Protein AF-A0A950WQM4-F1 (afdb_monomer_lite)

Secondary structure (DSSP, 8-state):
----EEEEEEEEE---SSS--PEEEEEEEE-SSHHHHHHHHHHHHTTS-----

Radius of gyration: 13.38 Å; chains: 1; bounding box: 30×17×36 Å

Foldseek 3Di:
DLDWDWPDKDWDWDPDPDDDGDIDIDTDTDDPDPVSVVVVVVVCVVPDDDDDD

pLDDT: mean 75.21, std 16.23, range [47.22, 93.69]

Sequence (53 aa):
NSGGNIIEVSHQRLFAASSVQAAELEVMVEARDPAHAAEIVESLERTYSVRRV

Structure (mmCIF, N/CA/C/O backbone):
data_AF-A0A950WQM4-F1
#
_entry.id   AF-A0A950WQM4-F1
#
loop_
_atom_site.group_PDB
_atom_site.id
_atom_site.type_symbol
_atom_site.label_atom_id
_atom_site.label_alt_id
_atom_site.label_comp_id
_atom_site.label_asym_id
_atom_site.label_entity_id
_atom_site.label_seq_id
_atom_site.pdbx_PDB_ins_code
_atom_site.Cartn_x
_atom_site.Cartn_y
_atom_site.Cartn_z
_atom_site.occupancy
_atom_site.B_iso_or_equiv
_atom_site.auth_seq_id
_atom_site.auth_comp_id
_atom_site.auth_asym_id
_atom_site.auth_atom_id
_atom_site.pdbx_PDB_model_num
ATOM 1 N N . ASN A 1 1 ? 1.144 -9.377 -13.559 1.00 50.28 1 ASN A N 1
ATOM 2 C CA . ASN A 1 1 ? 1.354 -10.442 -12.554 1.00 50.28 1 ASN A CA 1
ATOM 3 C C . ASN A 1 1 ? 2.333 -9.863 -11.552 1.00 50.28 1 ASN A C 1
ATOM 5 O O . ASN A 1 1 ? 3.537 -10.006 -11.724 1.00 50.28 1 ASN A O 1
ATOM 9 N N . SER A 1 2 ? 1.807 -9.071 -10.623 1.00 48.53 2 SER A N 1
ATOM 10 C CA . SER A 1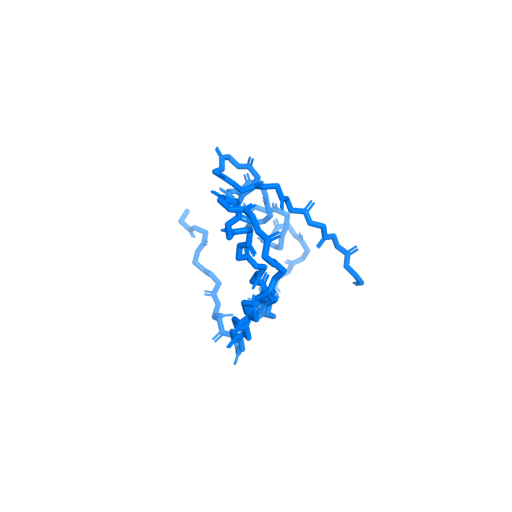 2 ? 2.566 -8.094 -9.830 1.00 48.53 2 SER A CA 1
ATOM 11 C C . SER A 1 2 ? 2.856 -8.679 -8.448 1.00 48.53 2 SER A C 1
ATOM 13 O O . SER A 1 2 ? 2.378 -8.197 -7.427 1.00 48.53 2 SER A O 1
ATOM 15 N N . GLY A 1 3 ? 3.518 -9.838 -8.442 1.00 57.00 3 GLY A N 1
ATOM 16 C CA . GLY A 1 3 ? 3.886 -10.542 -7.218 1.00 57.00 3 GLY A CA 1
ATOM 17 C C . GLY A 1 3 ? 5.170 -9.965 -6.626 1.00 57.00 3 GLY A C 1
ATOM 18 O O . GLY A 1 3 ? 6.232 -10.109 -7.236 1.00 57.00 3 GLY A O 1
ATOM 19 N N . GLY A 1 4 ? 5.065 -9.350 -5.446 1.00 57.88 4 GLY A N 1
ATOM 20 C CA . GLY A 1 4 ? 6.188 -8.941 -4.596 1.00 57.88 4 GLY A CA 1
ATOM 21 C C . GLY A 1 4 ? 6.370 -9.882 -3.403 1.00 57.88 4 GLY A C 1
ATOM 22 O O . GLY A 1 4 ? 5.412 -10.511 -2.952 1.00 57.88 4 GLY A O 1
ATOM 23 N N . ASN A 1 5 ? 7.599 -9.977 -2.891 1.00 69.31 5 ASN A N 1
ATOM 24 C CA . ASN A 1 5 ? 7.866 -10.724 -1.664 1.00 69.31 5 ASN A CA 1
ATOM 25 C C . ASN A 1 5 ? 7.455 -9.859 -0.467 1.00 69.31 5 ASN A C 1
ATOM 27 O O . ASN A 1 5 ? 7.916 -8.725 -0.319 1.00 69.31 5 ASN A O 1
ATOM 31 N N . ILE A 1 6 ? 6.582 -10.393 0.387 1.00 62.00 6 ILE A N 1
ATOM 32 C CA . ILE A 1 6 ? 6.243 -9.768 1.666 1.00 62.00 6 ILE A CA 1
ATOM 33 C C . ILE A 1 6 ? 7.378 -10.097 2.630 1.00 62.00 6 ILE A C 1
ATOM 35 O O . ILE A 1 6 ? 7.585 -11.268 2.948 1.00 62.00 6 ILE A O 1
ATOM 39 N N . ILE A 1 7 ? 8.121 -9.079 3.062 1.00 63.56 7 ILE A N 1
ATOM 40 C CA . ILE A 1 7 ? 9.249 -9.273 3.979 1.00 63.56 7 ILE A CA 1
ATOM 41 C C . ILE A 1 7 ? 8.774 -9.214 5.429 1.00 63.56 7 ILE A C 1
ATOM 43 O O . ILE A 1 7 ? 9.255 -9.979 6.261 1.00 63.56 7 ILE A O 1
ATOM 47 N N . GLU A 1 8 ? 7.789 -8.366 5.730 1.00 61.94 8 GLU A N 1
ATOM 48 C CA . GLU A 1 8 ? 7.272 -8.212 7.087 1.00 61.94 8 GLU A CA 1
ATOM 49 C C . GLU A 1 8 ? 5.820 -7.720 7.091 1.00 61.94 8 GLU A C 1
ATOM 51 O O . GLU A 1 8 ? 5.425 -6.905 6.252 1.00 61.94 8 GLU A O 1
ATOM 56 N N . VAL A 1 9 ? 5.031 -8.221 8.048 1.00 67.00 9 VAL A N 1
ATOM 57 C CA . VAL A 1 9 ? 3.652 -7.791 8.316 1.00 67.00 9 VAL A CA 1
ATOM 58 C C . VAL A 1 9 ? 3.493 -7.573 9.819 1.00 67.00 9 VAL A C 1
ATOM 60 O O . VAL A 1 9 ? 3.581 -8.526 10.593 1.00 67.00 9 VAL A O 1
ATOM 63 N N . SER A 1 10 ? 3.203 -6.340 10.226 1.00 69.19 10 SER A N 1
ATOM 64 C CA . SER A 1 10 ? 2.864 -5.968 11.602 1.00 69.19 10 SER A CA 1
ATOM 65 C C . SER A 1 10 ? 1.398 -5.536 11.662 1.00 69.19 10 SER A C 1
ATOM 67 O O . SER A 1 10 ? 0.972 -4.625 10.957 1.00 69.19 10 SER A O 1
ATOM 69 N N . HIS A 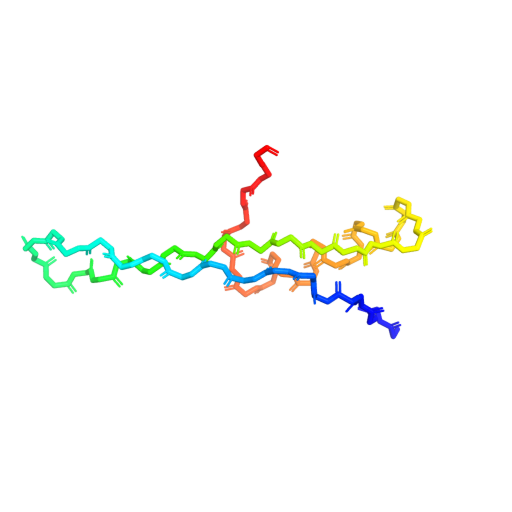1 11 ? 0.595 -6.215 12.483 1.00 64.12 11 HIS A N 1
ATOM 70 C CA . HIS A 1 11 ? -0.827 -5.915 12.665 1.00 64.12 11 HIS A CA 1
ATOM 71 C C . HIS A 1 11 ? -1.057 -5.379 14.078 1.00 64.12 11 HIS A C 1
ATOM 73 O O . HIS A 1 11 ? -0.929 -6.118 15.058 1.00 64.12 11 HIS A O 1
ATOM 79 N N . GLN A 1 12 ? -1.417 -4.101 14.186 1.00 59.09 12 GLN A N 1
ATOM 80 C CA . GLN A 1 12 ? -1.696 -3.443 15.459 1.00 59.09 12 GLN A CA 1
ATOM 81 C C . GLN A 1 12 ? -3.197 -3.142 15.569 1.00 59.09 12 GLN A C 1
ATOM 83 O O . GLN A 1 12 ? -3.801 -2.503 14.708 1.00 59.09 12 GLN A O 1
ATOM 88 N N . ARG A 1 13 ? -3.833 -3.618 16.648 1.00 56.47 13 ARG A N 1
ATOM 89 C CA . ARG A 1 13 ? -5.224 -3.276 16.987 1.00 56.47 13 ARG A CA 1
ATOM 90 C C . ARG A 1 13 ? -5.234 -2.181 18.046 1.00 56.47 13 ARG A C 1
ATOM 92 O O . ARG A 1 13 ? -4.829 -2.420 19.181 1.00 56.47 13 ARG A O 1
ATOM 99 N N . LEU A 1 14 ? -5.762 -1.010 17.700 1.00 48.12 14 LEU A N 1
ATOM 100 C CA . LEU A 1 14 ? -6.089 0.030 18.673 1.00 48.12 14 LEU A CA 1
ATOM 101 C C . LEU A 1 14 ? -7.359 -0.376 19.438 1.00 48.12 14 LEU A C 1
ATOM 103 O O . LEU A 1 14 ? -8.457 -0.415 18.887 1.00 48.12 14 LEU A O 1
ATOM 107 N N . PHE A 1 15 ? -7.217 -0.693 20.727 1.00 51.72 15 PHE A N 1
ATOM 108 C CA . PHE A 1 15 ? -8.338 -0.950 21.637 1.00 51.72 15 PHE A CA 1
ATOM 109 C C . PHE A 1 15 ? -8.837 0.366 22.251 1.00 51.72 15 PHE A C 1
ATOM 111 O O . PHE A 1 15 ? -8.770 0.564 23.461 1.00 51.72 15 PHE A O 1
ATOM 118 N N . ALA A 1 16 ? -9.312 1.297 21.423 1.00 47.22 16 ALA A N 1
ATOM 119 C CA . ALA A 1 16 ? -10.042 2.458 21.921 1.00 47.22 16 ALA A CA 1
ATOM 120 C C . ALA A 1 16 ? -11.531 2.099 22.023 1.00 47.22 16 ALA A C 1
ATOM 122 O O . ALA A 1 16 ? -12.151 1.641 21.062 1.00 47.22 16 ALA A O 1
ATOM 123 N N . ALA A 1 17 ? -12.094 2.254 23.220 1.00 52.47 17 ALA A N 1
ATOM 124 C CA . ALA A 1 17 ? -13.482 1.943 23.520 1.00 52.47 17 ALA A CA 1
ATOM 125 C C . ALA A 1 17 ? -14.434 2.837 22.706 1.00 52.47 17 ALA A C 1
ATOM 127 O O . ALA A 1 17 ? -14.667 3.977 23.084 1.00 52.47 17 ALA A O 1
ATOM 128 N N . SER A 1 18 ? -14.952 2.323 21.587 1.00 50.97 18 SER A N 1
ATOM 129 C CA . SER A 1 18 ? -16.335 2.475 21.100 1.00 50.97 18 SER A CA 1
ATOM 130 C C . SER A 1 18 ? -16.419 2.002 19.641 1.00 50.97 18 SER A C 1
ATOM 132 O O . SER A 1 18 ? -15.940 2.682 18.746 1.00 50.97 18 SER A O 1
ATOM 134 N N . SER A 1 19 ? -17.025 0.830 19.420 1.00 50.81 19 SER A N 1
ATOM 135 C CA . SER A 1 19 ? -17.599 0.254 18.176 1.00 50.81 19 SER A CA 1
ATOM 136 C C . SER A 1 19 ? -16.886 0.327 16.807 1.00 50.81 19 SER A C 1
ATOM 138 O O . SER A 1 19 ? -17.360 -0.315 15.874 1.00 50.81 19 SER A O 1
ATOM 140 N N . VAL A 1 20 ? -15.743 0.992 16.653 1.00 52.22 20 VAL A N 1
ATOM 141 C CA . VAL A 1 20 ? -14.959 1.004 15.411 1.00 52.22 20 VAL A CA 1
ATOM 142 C C . VAL A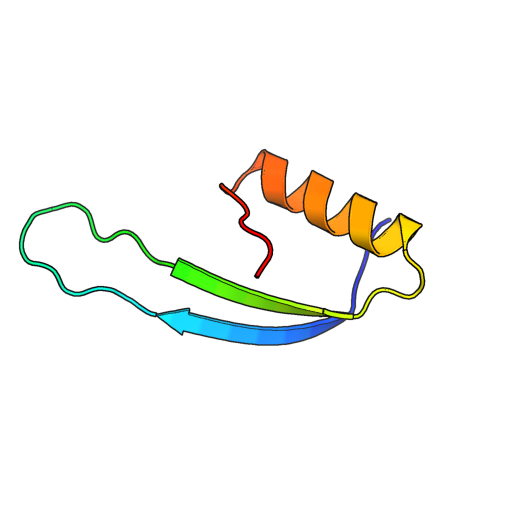 1 20 ? -13.546 0.548 15.750 1.00 52.22 20 VAL A C 1
ATOM 144 O O . VAL A 1 20 ? -12.663 1.351 16.035 1.00 52.22 20 VAL A O 1
ATOM 147 N N . GLN A 1 21 ? -13.327 -0.768 15.756 1.00 55.62 21 GLN A N 1
ATOM 148 C CA . GLN A 1 21 ? -11.967 -1.305 15.709 1.00 55.62 21 GLN A CA 1
ATOM 149 C C . GLN A 1 21 ? -11.407 -1.042 14.308 1.00 55.62 21 GLN A C 1
ATOM 151 O O . GLN A 1 21 ? -11.554 -1.868 13.410 1.00 55.62 21 GLN A O 1
ATOM 156 N N . ALA A 1 22 ? -10.786 0.120 14.114 1.00 63.72 22 ALA A N 1
ATOM 157 C CA . ALA A 1 22 ? -9.885 0.320 12.990 1.00 63.72 22 ALA A CA 1
ATOM 158 C C . ALA A 1 22 ? -8.624 -0.518 13.253 1.00 63.72 22 ALA A C 1
ATOM 160 O O . ALA A 1 22 ? -7.956 -0.352 14.275 1.00 63.72 22 ALA A O 1
ATOM 161 N N . ALA A 1 23 ? -8.358 -1.482 12.376 1.00 70.81 23 ALA A N 1
ATOM 162 C CA . ALA A 1 23 ? -7.122 -2.249 12.379 1.00 70.81 23 ALA A CA 1
ATOM 163 C C . ALA A 1 23 ? -6.143 -1.588 11.407 1.00 70.81 23 ALA A C 1
ATOM 165 O O . ALA A 1 23 ? -6.492 -1.379 10.245 1.00 70.81 23 ALA A O 1
ATOM 166 N N . GLU A 1 24 ? -4.941 -1.269 11.881 1.00 79.81 24 GLU A N 1
ATOM 167 C CA . GLU A 1 24 ? -3.860 -0.763 11.039 1.00 79.81 24 GLU A CA 1
ATOM 168 C C . GLU A 1 24 ? -2.875 -1.9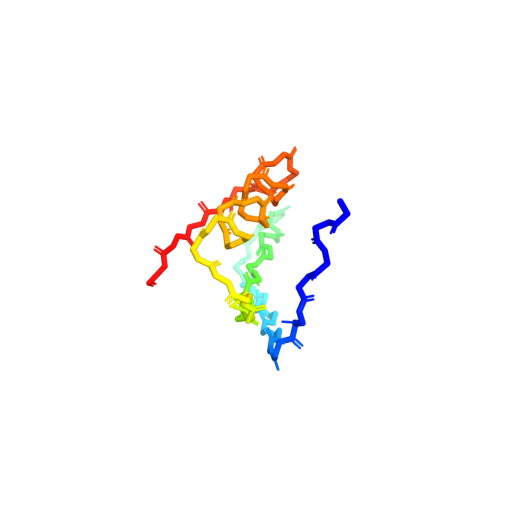02 10.752 1.00 79.81 24 GLU A C 1
ATOM 170 O O . GLU A 1 24 ? -2.565 -2.728 11.620 1.00 79.81 24 GLU A O 1
ATOM 175 N N . LEU A 1 25 ? -2.438 -1.979 9.495 1.00 82.19 25 LEU A N 1
ATOM 176 C CA . LEU A 1 25 ? -1.496 -2.976 9.006 1.00 82.19 25 LEU A CA 1
ATOM 177 C C . LEU A 1 25 ? -0.278 -2.249 8.442 1.00 82.19 25 LEU A C 1
ATOM 179 O O . LEU A 1 25 ? -0.387 -1.549 7.435 1.00 82.19 25 LEU A O 1
ATOM 183 N N . GLU A 1 26 ? 0.872 -2.445 9.069 1.00 85.56 26 GLU A N 1
ATOM 184 C CA . GLU A 1 26 ? 2.156 -2.010 8.536 1.00 85.56 26 GLU A CA 1
ATOM 185 C C . GLU A 1 26 ? 2.772 -3.173 7.757 1.00 85.56 26 GLU A C 1
ATOM 187 O O . GLU A 1 26 ? 2.912 -4.287 8.270 1.00 85.56 26 GLU A O 1
ATOM 192 N N . VAL A 1 27 ? 3.101 -2.933 6.488 1.00 81.31 27 VAL A N 1
ATOM 193 C CA . VAL A 1 27 ? 3.654 -3.951 5.590 1.00 81.31 27 VAL A CA 1
ATOM 194 C C . VAL A 1 27 ? 4.926 -3.413 4.961 1.00 81.31 27 VAL A C 1
ATOM 196 O O . VAL A 1 27 ? 4.918 -2.328 4.379 1.00 81.31 27 VAL A O 1
ATOM 199 N N . MET A 1 28 ? 5.998 -4.201 5.016 1.00 86.94 28 MET A N 1
ATOM 200 C CA . MET A 1 28 ? 7.216 -3.942 4.256 1.00 86.94 28 MET A CA 1
ATOM 201 C C . MET A 1 28 ? 7.279 -4.901 3.068 1.00 86.94 28 MET A C 1
ATOM 203 O O . MET A 1 28 ? 7.276 -6.126 3.229 1.00 86.94 28 MET A O 1
ATOM 207 N N . VAL A 1 29 ? 7.318 -4.336 1.862 1.00 82.62 29 VAL A N 1
ATOM 208 C CA . VAL A 1 29 ? 7.301 -5.098 0.609 1.00 82.62 29 VAL A CA 1
ATOM 209 C C . VAL A 1 29 ? 8.586 -4.852 -0.163 1.00 82.62 29 VAL A C 1
ATOM 211 O O . VAL A 1 29 ? 8.952 -3.705 -0.415 1.00 82.62 29 VAL A O 1
ATOM 214 N N . GLU A 1 30 ? 9.244 -5.929 -0.584 1.00 85.56 30 GLU A N 1
ATOM 215 C CA . GLU A 1 30 ? 10.367 -5.839 -1.510 1.00 85.56 30 GLU A CA 1
ATOM 216 C C . GLU A 1 30 ? 9.869 -5.914 -2.949 1.00 85.56 30 GLU A C 1
ATOM 218 O O . GLU A 1 30 ? 9.195 -6.862 -3.369 1.00 85.56 30 GLU A O 1
ATOM 223 N N . ALA A 1 31 ? 10.230 -4.889 -3.716 1.00 88.62 31 ALA A N 1
ATOM 224 C CA . ALA A 1 31 ? 9.960 -4.802 -5.135 1.00 88.62 31 ALA A CA 1
ATOM 225 C C . ALA A 1 31 ? 11.271 -4.888 -5.919 1.00 88.62 31 ALA A C 1
ATOM 227 O O . ALA A 1 31 ? 12.282 -4.298 -5.549 1.00 88.62 31 ALA A O 1
ATOM 228 N N . ARG A 1 32 ? 11.226 -5.600 -7.046 1.00 86.56 32 ARG A N 1
ATOM 229 C CA . ARG A 1 32 ? 12.369 -5.759 -7.961 1.00 86.56 32 ARG A CA 1
ATOM 230 C C . ARG A 1 32 ? 12.887 -4.437 -8.548 1.00 86.56 32 ARG A C 1
ATOM 232 O O . ARG A 1 32 ? 14.063 -4.345 -8.874 1.00 86.56 32 ARG A O 1
ATOM 239 N N . ASP A 1 33 ? 12.001 -3.457 -8.727 1.00 89.25 33 ASP A N 1
ATOM 240 C CA . ASP A 1 33 ? 12.290 -2.139 -9.289 1.00 89.25 33 ASP A CA 1
ATOM 241 C C . ASP A 1 33 ? 11.188 -1.129 -8.882 1.00 89.25 33 ASP A C 1
ATOM 243 O O . ASP A 1 33 ? 10.149 -1.528 -8.335 1.00 89.25 33 ASP A O 1
ATOM 247 N N . PRO A 1 34 ? 11.388 0.182 -9.126 1.00 91.00 34 PRO A N 1
ATOM 248 C CA . PRO A 1 34 ? 10.412 1.207 -8.754 1.00 91.00 34 PRO A CA 1
ATOM 249 C C . PRO A 1 34 ? 9.052 1.090 -9.456 1.00 91.00 34 PRO A C 1
ATOM 251 O O . PRO A 1 34 ? 8.040 1.469 -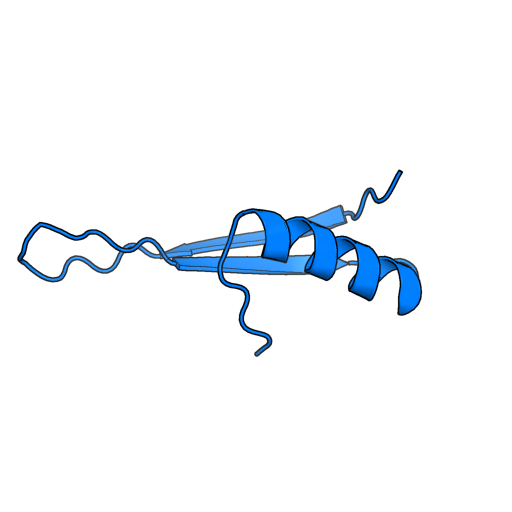8.867 1.00 91.00 34 PRO A O 1
ATOM 254 N N . ALA A 1 35 ? 9.001 0.573 -10.689 1.00 92.12 35 ALA A N 1
ATOM 255 C CA . ALA A 1 35 ? 7.738 0.400 -11.410 1.00 92.12 35 ALA A CA 1
ATOM 256 C C . ALA A 1 35 ? 6.892 -0.696 -10.751 1.00 92.12 35 ALA A C 1
ATOM 258 O O . ALA A 1 35 ? 5.704 -0.503 -10.499 1.00 92.12 35 ALA A O 1
ATOM 259 N N . HIS A 1 36 ? 7.525 -1.800 -10.358 1.00 91.00 36 HIS A N 1
ATOM 260 C CA . HIS A 1 36 ? 6.870 -2.873 -9.624 1.00 91.00 36 HIS A CA 1
ATOM 261 C C . HIS A 1 36 ? 6.378 -2.417 -8.240 1.00 91.00 36 HIS A C 1
ATOM 263 O O . HIS A 1 36 ? 5.279 -2.787 -7.832 1.00 91.00 36 HIS A O 1
ATOM 269 N N . ALA A 1 37 ? 7.133 -1.568 -7.532 1.00 90.25 37 ALA A N 1
ATOM 270 C CA . ALA A 1 37 ? 6.668 -0.985 -6.270 1.00 90.25 37 ALA A CA 1
ATOM 271 C C . ALA A 1 37 ? 5.392 -0.145 -6.462 1.00 90.25 37 ALA A C 1
ATOM 273 O O . ALA A 1 37 ? 4.477 -0.206 -5.640 1.00 90.25 37 ALA A O 1
ATOM 274 N N . ALA A 1 38 ? 5.310 0.614 -7.560 1.00 91.75 38 ALA A N 1
ATOM 275 C CA . ALA A 1 38 ? 4.125 1.399 -7.892 1.00 91.75 38 ALA A CA 1
ATOM 276 C C . ALA A 1 38 ? 2.905 0.511 -8.191 1.00 91.75 38 ALA A C 1
ATOM 278 O O . ALA A 1 38 ? 1.834 0.783 -7.654 1.00 91.75 38 ALA A O 1
ATOM 279 N N . GLU A 1 39 ? 3.072 -0.575 -8.959 1.00 93.69 39 GLU A N 1
ATOM 280 C CA . GLU A 1 39 ? 1.996 -1.545 -9.234 1.00 93.69 39 GLU A CA 1
ATOM 281 C C . GLU A 1 39 ? 1.433 -2.171 -7.949 1.00 93.69 39 GLU A C 1
ATOM 283 O O . GLU A 1 39 ? 0.218 -2.315 -7.798 1.00 93.69 39 GLU A O 1
ATOM 288 N N . ILE A 1 40 ? 2.311 -2.527 -7.005 1.00 90.50 40 ILE A N 1
ATOM 289 C CA . ILE A 1 40 ? 1.907 -3.096 -5.713 1.00 90.50 40 ILE A CA 1
ATOM 290 C C . ILE A 1 40 ? 1.071 -2.083 -4.925 1.00 90.50 40 ILE A C 1
ATOM 292 O O . ILE A 1 40 ? 0.009 -2.438 -4.410 1.00 90.50 40 ILE A O 1
ATOM 296 N N . VAL A 1 41 ? 1.510 -0.821 -4.849 1.00 91.56 41 VAL A N 1
ATOM 297 C CA . VAL A 1 41 ? 0.758 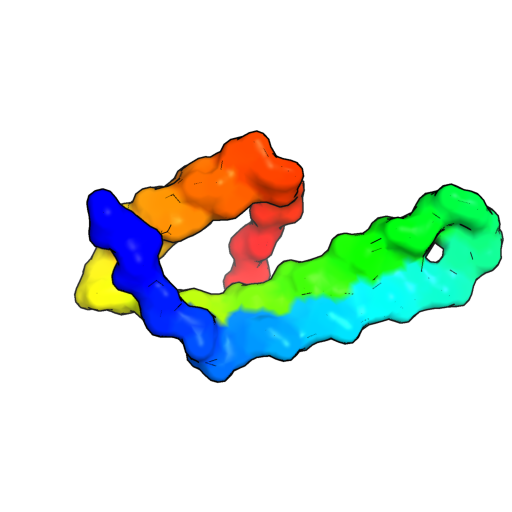0.215 -4.126 1.00 91.56 41 VAL A CA 1
ATOM 298 C C . VAL A 1 41 ? -0.580 0.506 -4.802 1.00 91.56 41 VAL A C 1
ATOM 300 O O . VAL A 1 41 ? -1.592 0.536 -4.108 1.00 91.56 41 VAL A O 1
ATOM 303 N N . GLU A 1 42 ? -0.620 0.627 -6.132 1.00 93.31 42 GLU A N 1
ATOM 304 C CA . GLU A 1 42 ? -1.878 0.828 -6.866 1.00 93.31 42 GLU A CA 1
ATOM 305 C C . GLU A 1 42 ? -2.865 -0.318 -6.591 1.00 93.31 42 GLU A C 1
ATOM 307 O O . GLU A 1 42 ? -4.059 -0.099 -6.385 1.00 93.31 42 GLU A O 1
ATOM 312 N N . SER A 1 43 ? -2.376 -1.561 -6.535 1.00 92.50 43 SER A N 1
ATOM 313 C CA . SER A 1 43 ? -3.216 -2.713 -6.212 1.00 92.50 43 SER A CA 1
ATOM 314 C C . SER A 1 43 ? -3.766 -2.661 -4.783 1.00 92.50 43 SER A C 1
ATOM 316 O O . SER A 1 43 ? -4.913 -3.055 -4.566 1.00 92.50 43 SER A O 1
ATOM 318 N N . LEU A 1 44 ? -2.977 -2.200 -3.808 1.00 89.88 44 LEU A N 1
ATOM 319 C CA . LEU A 1 44 ? -3.420 -2.061 -2.417 1.00 89.88 44 LEU A CA 1
ATOM 320 C C . LEU A 1 44 ? -4.448 -0.932 -2.265 1.00 89.88 44 LEU A C 1
ATOM 322 O O . LEU A 1 44 ? -5.465 -1.124 -1.597 1.00 89.88 44 LEU A O 1
ATOM 326 N N . GLU A 1 45 ? -4.239 0.195 -2.947 1.00 92.75 45 GLU A N 1
ATOM 327 C CA . GLU A 1 45 ? -5.131 1.365 -2.942 1.00 92.75 45 GLU A CA 1
ATOM 328 C C . GLU A 1 45 ? -6.541 1.059 -3.482 1.00 92.75 45 GLU A C 1
ATOM 330 O O . GLU A 1 45 ? -7.496 1.767 -3.168 1.00 92.75 45 GLU A O 1
ATOM 335 N N . ARG A 1 46 ? -6.718 -0.037 -4.236 1.00 93.38 46 ARG A N 1
ATOM 336 C CA . ARG A 1 46 ? -8.045 -0.496 -4.691 1.00 93.38 46 ARG A CA 1
ATOM 337 C C . ARG A 1 46 ? -8.949 -0.988 -3.561 1.00 93.38 46 ARG A C 1
ATOM 339 O O . ARG A 1 46 ? -10.163 -1.005 -3.739 1.00 93.38 46 ARG A O 1
ATOM 346 N N . THR A 1 47 ? -8.374 -1.435 -2.445 1.00 90.31 47 THR A N 1
ATOM 347 C CA . THR A 1 47 ? -9.126 -2.052 -1.333 1.00 90.31 47 THR A CA 1
ATOM 348 C C . THR A 1 47 ? -8.872 -1.356 0.002 1.00 90.31 47 THR A C 1
ATOM 350 O O . THR A 1 47 ? -9.753 -1.329 0.860 1.00 90.31 47 THR A O 1
ATOM 353 N N . TYR A 1 48 ? -7.686 -0.777 0.183 1.00 88.12 48 TYR A N 1
ATOM 354 C CA . TYR A 1 48 ? -7.231 -0.197 1.440 1.00 88.12 48 TYR A CA 1
ATOM 355 C C . TYR A 1 48 ? -6.873 1.279 1.264 1.00 88.12 48 TYR A C 1
ATOM 357 O O . TYR A 1 48 ? -6.396 1.697 0.213 1.00 88.12 48 TYR A O 1
ATOM 365 N N . SER A 1 49 ? -7.033 2.069 2.327 1.00 90.19 49 SER A N 1
ATOM 366 C CA . SER A 1 49 ? -6.405 3.390 2.397 1.00 90.19 49 SER A CA 1
ATOM 367 C C . SER A 1 49 ? -4.922 3.206 2.710 1.00 90.19 49 SER A C 1
ATOM 369 O O . SER A 1 49 ? -4.576 2.817 3.824 1.00 90.19 49 SER A O 1
ATOM 371 N N . VAL A 1 50 ? -4.048 3.486 1.746 1.00 90.69 50 VAL A N 1
ATOM 372 C CA . VAL A 1 50 ? -2.598 3.303 1.893 1.00 90.69 50 VAL A CA 1
ATOM 373 C C . VAL A 1 50 ? -1.932 4.614 2.310 1.00 90.69 50 VAL A C 1
ATOM 375 O O . VAL A 1 50 ? -2.223 5.679 1.767 1.00 90.69 50 VAL A O 1
ATOM 378 N N . ARG A 1 51 ? -1.004 4.539 3.269 1.00 89.75 51 ARG A N 1
ATOM 379 C CA . ARG A 1 51 ? -0.117 5.641 3.662 1.00 89.75 51 ARG A CA 1
ATOM 380 C C . ARG A 1 51 ? 1.327 5.179 3.515 1.00 89.75 51 ARG A C 1
ATOM 382 O O . ARG A 1 51 ? 1.681 4.118 4.015 1.00 89.75 51 ARG A O 1
ATOM 389 N N . ARG A 1 52 ? 2.148 5.980 2.838 1.00 84.81 52 ARG A N 1
ATOM 390 C CA . ARG A 1 52 ? 3.600 5.771 2.768 1.00 84.81 52 ARG A CA 1
ATOM 391 C C . ARG A 1 52 ? 4.248 6.480 3.963 1.00 84.81 52 ARG A C 1
ATOM 393 O O . ARG A 1 52 ? 3.905 7.639 4.210 1.00 84.81 52 ARG A O 1
ATOM 400 N N . VAL A 1 53 ? 5.112 5.773 4.690 1.00 80.06 53 VAL A N 1
ATOM 401 C CA . VAL A 1 53 ? 5.888 6.269 5.843 1.00 80.06 53 VAL A CA 1
ATOM 402 C C . VAL A 1 53 ? 7.364 6.382 5.501 1.00 80.06 53 VAL A C 1
ATOM 404 O O . VAL A 1 53 ? 7.812 5.621 4.613 1.00 80.06 53 VAL A O 1
#